Protein AF-A0A3B8WQ55-F1 (afdb_monomer_lite)

pLDDT: mean 83.88, std 18.34, range [36.56, 98.06]

Organism: Marinobacter nauticus (NCBI:txid2743)

Foldseek 3Di:
DDDDDDDPPPVVVVVVVVVVVVVVVVVVVVVQVVCQVVVVQKDWDWAFDADPVVRDGPGTDIDIDGNRPPPD

Radius of gyration: 22.3 Å; chains: 1; bounding box: 36×26×66 Å

Sequence (72 aa):
MALAKQTGHNHFQFYVASIDKEIRERKQMEKDLAQALANHEFHLVYQPQINLETRRVIGAEALLRWEHPEHG

Structure (mmCIF, N/CA/C/O backbone):
data_AF-A0A3B8WQ55-F1
#
_entry.id   AF-A0A3B8WQ55-F1
#
loop_
_atom_site.group_PDB
_atom_site.id
_atom_site.type_symbol
_atom_site.label_atom_id
_atom_site.label_alt_id
_atom_site.label_comp_id
_atom_site.label_asym_id
_atom_site.label_entity_id
_atom_site.label_seq_id
_atom_site.pdbx_PDB_ins_code
_atom_site.Cartn_x
_atom_site.Cartn_y
_atom_site.Cartn_z
_atom_site.occupancy
_atom_site.B_iso_or_equiv
_atom_site.auth_seq_id
_atom_site.auth_comp_id
_atom_site.auth_asym_id
_atom_site.auth_atom_id
_atom_site.pdbx_PDB_model_num
ATOM 1 N N . MET A 1 1 ? -7.737 3.631 39.064 1.00 36.56 1 MET A N 1
ATOM 2 C CA . MET A 1 1 ? -7.052 3.989 40.323 1.00 36.56 1 MET A CA 1
ATOM 3 C C . MET A 1 1 ? -6.460 5.370 40.154 1.00 36.56 1 MET A C 1
ATOM 5 O O . MET A 1 1 ? -5.635 5.564 39.272 1.00 36.56 1 MET A O 1
ATOM 9 N N . ALA A 1 2 ? -6.967 6.329 40.924 1.00 46.50 2 ALA A N 1
ATOM 10 C CA . ALA A 1 2 ? -6.480 7.698 40.929 1.00 46.50 2 ALA A CA 1
ATOM 11 C C . ALA A 1 2 ? -5.081 7.741 41.547 1.00 46.50 2 ALA A C 1
ATOM 13 O O . ALA A 1 2 ? -4.898 7.246 42.658 1.00 46.50 2 ALA A O 1
ATOM 14 N N . LEU A 1 3 ? -4.127 8.374 40.866 1.00 42.41 3 LEU A N 1
ATOM 15 C CA . LEU A 1 3 ? -2.936 8.877 41.536 1.00 42.41 3 LEU A CA 1
ATOM 16 C C . LEU A 1 3 ? -2.930 10.400 41.463 1.00 42.41 3 LEU A C 1
ATOM 18 O O . LEU A 1 3 ? -2.418 11.028 40.541 1.00 42.41 3 LEU A O 1
ATOM 22 N N . ALA A 1 4 ? -3.550 10.979 42.484 1.00 51.88 4 ALA A N 1
ATOM 23 C CA . ALA A 1 4 ? -3.292 12.334 42.907 1.00 51.88 4 ALA A CA 1
ATOM 24 C C . ALA A 1 4 ? -1.864 12.425 43.467 1.00 51.88 4 ALA A C 1
ATOM 26 O O . ALA A 1 4 ? -1.517 11.659 44.365 1.00 51.88 4 ALA A O 1
ATOM 27 N N . LYS A 1 5 ? -1.080 13.395 42.981 1.00 41.78 5 LYS A N 1
ATOM 28 C CA . LYS A 1 5 ? -0.255 14.299 43.808 1.00 41.78 5 LYS A CA 1
ATOM 29 C C . LYS A 1 5 ? 0.372 15.401 42.946 1.00 41.78 5 LYS A C 1
ATOM 31 O O . LYS A 1 5 ? 1.386 15.224 42.289 1.00 41.78 5 LYS A O 1
ATOM 36 N N . GLN A 1 6 ? -0.348 16.521 42.911 1.00 52.62 6 GLN A N 1
ATOM 37 C CA . GLN A 1 6 ? 0.148 17.891 43.092 1.00 52.62 6 GLN A CA 1
ATOM 38 C C . GLN A 1 6 ? 1.672 18.101 42.940 1.00 52.62 6 GLN A C 1
ATOM 40 O O . GLN A 1 6 ? 2.377 17.895 43.919 1.00 52.62 6 GLN A O 1
ATOM 45 N N . THR A 1 7 ? 2.128 18.566 41.762 1.00 45.56 7 THR A N 1
ATOM 46 C CA . THR A 1 7 ? 3.306 19.470 41.547 1.00 45.56 7 THR A CA 1
ATOM 47 C C . THR A 1 7 ? 3.659 19.734 40.064 1.00 45.56 7 THR A C 1
ATOM 49 O O . THR A 1 7 ? 4.718 20.272 39.764 1.00 45.56 7 THR A O 1
ATOM 52 N N . GLY A 1 8 ? 2.770 19.439 39.106 1.00 47.19 8 GLY A N 1
ATOM 53 C CA . GLY A 1 8 ? 3.012 19.710 37.672 1.00 47.19 8 GLY A CA 1
ATOM 54 C C . GLY A 1 8 ? 1.737 19.743 36.826 1.00 47.19 8 GLY A C 1
ATOM 55 O O . GLY A 1 8 ? 1.733 19.317 35.673 1.00 47.19 8 GLY A O 1
ATOM 56 N N . HIS A 1 9 ? 0.633 20.184 37.440 1.00 51.72 9 HIS A N 1
ATOM 57 C CA . HIS A 1 9 ? -0.746 19.871 37.043 1.00 51.72 9 HIS A CA 1
ATOM 58 C C . HIS A 1 9 ? -1.090 20.209 35.587 1.00 51.72 9 HIS A C 1
ATOM 60 O O . HIS A 1 9 ? -1.754 19.416 34.932 1.00 51.72 9 HIS A O 1
ATOM 66 N N . ASN A 1 10 ? -0.586 21.325 35.054 1.00 52.47 10 ASN A N 1
ATOM 67 C CA . ASN A 1 10 ? -0.914 21.725 33.689 1.00 52.47 10 ASN A CA 1
ATOM 68 C C . ASN A 1 10 ? -0.261 20.783 32.661 1.00 52.47 10 ASN A C 1
ATOM 70 O O . ASN A 1 10 ? -0.947 20.184 31.842 1.00 52.47 10 ASN A O 1
ATOM 74 N N . HIS A 1 11 ? 1.057 20.576 32.743 1.00 54.22 11 HIS A N 1
ATOM 75 C CA . HIS A 1 11 ? 1.796 19.790 31.746 1.00 54.22 11 HIS A CA 1
ATOM 76 C C . HIS A 1 11 ? 1.413 18.306 31.745 1.00 54.22 11 HIS A C 1
ATOM 78 O O . HIS A 1 11 ? 1.235 17.724 30.681 1.00 54.22 11 HIS A O 1
ATOM 84 N N . PHE A 1 12 ? 1.242 17.698 32.922 1.00 59.91 12 PHE A N 1
ATOM 85 C CA . PHE A 1 12 ? 0.865 16.286 33.011 1.00 59.91 12 PHE A CA 1
ATOM 86 C C . PHE A 1 12 ? -0.569 16.040 32.525 1.00 59.91 12 PHE A C 1
ATOM 88 O O . PHE A 1 12 ? -0.818 15.052 31.846 1.00 59.91 12 PHE A O 1
ATOM 95 N N . GLN A 1 13 ? -1.510 16.943 32.812 1.00 58.53 13 GLN A N 1
ATOM 96 C CA . GLN A 1 13 ? -2.887 16.803 32.337 1.00 58.53 13 GLN A CA 1
ATOM 97 C C . GLN A 1 13 ? -2.989 16.980 30.817 1.00 58.53 13 GLN A C 1
ATOM 99 O O . GLN A 1 13 ? -3.697 16.208 30.173 1.00 58.53 13 GLN A O 1
ATOM 104 N N . PHE A 1 14 ? -2.245 17.929 30.232 1.00 60.22 14 PHE A N 1
ATOM 105 C CA . PHE A 1 14 ? -2.128 18.042 28.774 1.00 60.22 14 PHE A CA 1
ATOM 106 C C . PHE A 1 14 ? -1.488 16.795 28.158 1.00 60.22 14 PHE A C 1
ATOM 108 O O . PHE A 1 14 ? -2.005 16.297 27.165 1.00 60.22 14 PHE A O 1
ATOM 115 N N . TYR A 1 15 ? -0.432 16.256 28.775 1.00 63.38 15 TYR A N 1
ATOM 116 C CA . TYR A 1 15 ? 0.239 15.034 28.326 1.00 63.38 15 TYR A CA 1
ATOM 117 C C . TYR A 1 15 ? -0.673 13.796 28.385 1.00 63.38 15 TYR A C 1
ATOM 119 O O . TYR A 1 15 ? -0.727 13.011 27.442 1.00 63.38 15 TYR A O 1
ATOM 127 N N . VAL A 1 16 ? -1.451 13.632 29.459 1.00 73.81 16 VAL A N 1
ATOM 128 C CA . VAL A 1 16 ? -2.427 12.537 29.579 1.00 73.81 16 VAL A CA 1
ATOM 129 C C . VAL A 1 16 ? -3.557 12.704 28.565 1.00 73.81 16 VAL A C 1
ATOM 131 O O . VAL A 1 16 ? -3.906 11.746 27.884 1.00 73.81 16 VAL A O 1
ATOM 134 N N . ALA A 1 17 ? -4.086 13.917 28.395 1.00 73.00 17 ALA A N 1
ATOM 135 C CA . ALA A 1 17 ? -5.126 14.181 27.405 1.00 73.00 17 ALA A CA 1
ATOM 136 C C . ALA A 1 17 ? -4.637 13.957 25.962 1.00 73.00 17 ALA A C 1
ATOM 138 O O . ALA A 1 17 ? -5.404 13.456 25.135 1.00 73.00 17 ALA A O 1
ATOM 139 N N . SER A 1 18 ? -3.378 14.297 25.656 1.00 74.06 18 SER A N 1
ATOM 140 C CA . SER A 1 18 ? -2.778 14.035 24.345 1.00 74.06 18 SER A CA 1
ATOM 141 C C . SER A 1 18 ? -2.559 12.545 24.107 1.00 74.06 18 SER A C 1
ATOM 143 O O . SER A 1 18 ? -2.913 12.063 23.036 1.00 74.06 18 SER A O 1
ATOM 145 N N . ILE A 1 19 ? -2.078 11.801 25.111 1.00 79.88 19 ILE A N 1
ATOM 146 C CA . ILE A 1 19 ? -1.943 10.337 25.023 1.00 79.88 19 ILE A CA 1
ATOM 147 C C . ILE A 1 19 ? -3.307 9.684 24.806 1.00 79.88 19 ILE A C 1
ATOM 149 O O . ILE A 1 19 ? -3.471 8.847 23.923 1.00 79.88 19 ILE A O 1
ATOM 153 N N . ASP A 1 20 ? -4.311 10.090 25.578 1.00 84.44 20 ASP A N 1
ATOM 154 C CA . ASP A 1 20 ? -5.666 9.565 25.451 1.00 84.44 20 ASP A CA 1
ATOM 155 C C . ASP A 1 20 ? -6.257 9.841 24.063 1.00 84.44 20 ASP A C 1
ATOM 157 O O . ASP A 1 20 ? -7.008 9.021 23.530 1.00 84.44 20 ASP A O 1
ATOM 161 N N . LYS A 1 21 ? -5.942 11.000 23.470 1.00 86.31 21 LYS A N 1
ATOM 162 C CA . LYS A 1 21 ? -6.365 11.348 22.112 1.00 86.31 21 LYS A CA 1
ATOM 163 C C . LYS A 1 21 ? -5.681 10.456 21.074 1.00 86.31 21 LYS A C 1
ATOM 165 O O . LYS A 1 21 ? -6.388 9.866 20.266 1.00 86.31 21 LYS A O 1
ATOM 170 N N . GLU A 1 22 ? -4.367 10.288 21.151 1.00 87.81 22 GLU A N 1
ATOM 171 C CA . GLU A 1 22 ? -3.598 9.446 20.226 1.00 87.81 22 GLU A CA 1
ATOM 172 C C . GLU A 1 22 ? -4.040 7.974 20.288 1.00 87.81 22 GLU A C 1
ATOM 174 O O . GLU A 1 22 ? -4.243 7.325 19.262 1.00 87.81 22 GLU A O 1
ATOM 179 N N . ILE A 1 23 ? -4.297 7.453 21.495 1.00 89.44 23 ILE A N 1
ATOM 180 C CA . ILE A 1 23 ? -4.838 6.099 21.681 1.00 89.44 23 ILE A CA 1
ATOM 181 C C . ILE A 1 23 ? -6.214 5.963 21.021 1.00 89.44 23 ILE A C 1
ATOM 183 O O . ILE A 1 23 ? -6.503 4.929 20.414 1.00 89.44 23 ILE A O 1
ATOM 187 N N . ARG A 1 24 ? -7.082 6.975 21.147 1.00 89.88 24 ARG A N 1
ATOM 188 C CA . ARG A 1 24 ? -8.406 6.964 20.507 1.00 89.88 24 ARG A CA 1
ATOM 189 C C . ARG A 1 24 ? -8.299 7.011 18.987 1.00 89.88 24 ARG A C 1
ATOM 191 O O . ARG A 1 24 ? -8.951 6.201 18.339 1.00 89.88 24 ARG A O 1
ATOM 198 N N . GLU A 1 25 ? -7.475 7.899 18.440 1.00 90.50 25 GLU A N 1
ATOM 199 C CA . GLU A 1 25 ? -7.261 8.028 16.991 1.00 90.50 25 GLU A CA 1
ATOM 200 C C . GLU A 1 25 ? -6.710 6.732 16.395 1.00 90.50 25 GLU A C 1
ATOM 202 O O . GLU A 1 25 ? -7.232 6.238 15.399 1.00 90.50 25 GLU A O 1
ATOM 207 N N . ARG A 1 26 ? -5.736 6.103 17.060 1.00 91.12 26 ARG A N 1
ATOM 208 C CA . ARG A 1 26 ? -5.200 4.812 16.623 1.00 91.12 26 ARG A CA 1
ATOM 209 C C . ARG A 1 26 ? -6.250 3.702 16.644 1.00 91.12 26 ARG A C 1
ATOM 211 O O . ARG A 1 26 ? -6.354 2.949 15.683 1.00 91.12 26 ARG A O 1
ATOM 218 N N . LYS A 1 27 ? -7.040 3.596 17.719 1.00 92.25 27 LYS A N 1
ATOM 219 C CA . LYS A 1 27 ? -8.130 2.605 17.800 1.00 92.25 27 LYS A CA 1
ATOM 220 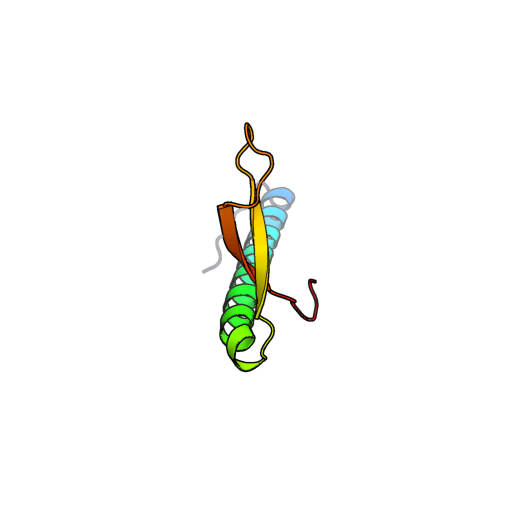C C . LYS A 1 27 ? -9.192 2.828 16.730 1.00 92.25 27 LYS A C 1
ATOM 222 O O . LYS A 1 27 ? -9.744 1.859 16.217 1.00 92.25 27 LYS A O 1
ATOM 227 N N . GLN A 1 28 ? -9.493 4.088 16.429 1.00 92.56 28 GLN A N 1
ATOM 228 C CA . GLN A 1 28 ? -10.431 4.447 15.376 1.00 92.56 28 GLN A CA 1
ATOM 229 C C . GLN A 1 28 ? -9.880 4.011 14.013 1.00 92.56 28 GLN A C 1
ATOM 231 O O . GLN A 1 28 ? -10.530 3.231 13.331 1.00 92.56 28 GLN A O 1
ATOM 236 N N . MET A 1 29 ? -8.623 4.342 13.706 1.00 92.56 29 MET A N 1
ATOM 237 C CA . MET A 1 29 ? -7.955 3.905 12.477 1.00 92.56 29 MET A CA 1
ATOM 238 C C . MET A 1 29 ? -7.900 2.376 12.326 1.00 92.56 29 MET A C 1
ATOM 240 O O . MET A 1 29 ? -8.141 1.859 11.241 1.00 92.56 29 MET A O 1
ATOM 244 N N . GLU A 1 30 ? -7.623 1.629 13.400 1.00 93.38 30 GLU A N 1
ATOM 245 C CA . GLU A 1 30 ? -7.659 0.156 13.381 1.00 93.38 30 GLU A CA 1
ATOM 246 C C . GLU A 1 30 ? -9.061 -0.379 13.050 1.00 93.38 30 GLU A C 1
ATOM 248 O O . GL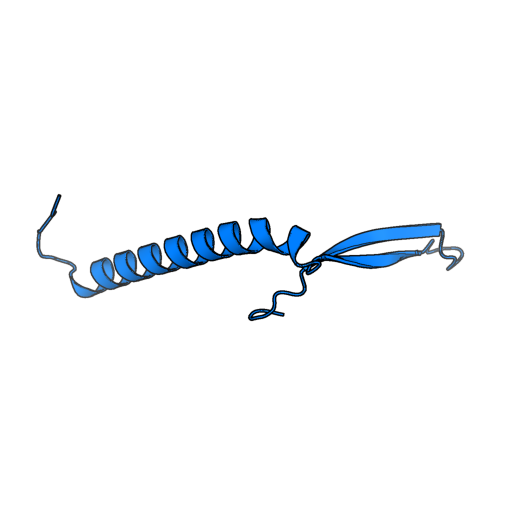U A 1 30 ? -9.205 -1.336 12.284 1.00 93.38 30 GLU A O 1
ATOM 253 N N . LYS A 1 31 ? -10.103 0.249 13.605 1.00 93.00 31 LYS A N 1
ATOM 254 C CA . LYS A 1 31 ? -11.496 -0.094 13.318 1.00 93.00 31 LYS A CA 1
ATOM 255 C C . LYS A 1 31 ? -11.858 0.220 11.864 1.00 93.00 31 LYS A C 1
ATOM 257 O O . LYS A 1 31 ? -12.504 -0.612 11.228 1.00 93.00 31 LYS A O 1
ATOM 262 N N . ASP A 1 32 ? -11.440 1.371 11.356 1.00 94.06 32 ASP A N 1
ATOM 263 C CA . ASP A 1 32 ? -11.747 1.818 9.996 1.00 94.06 32 ASP A CA 1
ATOM 264 C C . ASP A 1 32 ? -11.036 0.937 8.964 1.00 94.06 32 ASP A C 1
ATOM 266 O O . ASP A 1 32 ? -11.677 0.426 8.049 1.00 94.06 32 ASP A O 1
ATOM 270 N N . LEU A 1 33 ? -9.761 0.595 9.190 1.00 93.94 33 LEU A N 1
ATOM 271 C CA . LEU A 1 33 ? -9.020 -0.369 8.365 1.00 93.94 33 LEU A CA 1
ATOM 272 C C . LEU A 1 33 ? -9.716 -1.734 8.278 1.00 93.94 33 LEU A C 1
ATOM 274 O O . LEU A 1 33 ? -9.727 -2.359 7.217 1.00 93.94 33 LEU A O 1
ATOM 278 N N . ALA A 1 34 ? -10.305 -2.207 9.381 1.00 94.25 34 ALA A N 1
ATOM 279 C CA . ALA A 1 34 ? -11.024 -3.479 9.400 1.00 94.25 34 ALA A CA 1
ATOM 280 C C . ALA A 1 34 ? -12.288 -3.462 8.517 1.00 94.25 34 ALA A C 1
ATOM 282 O O . ALA A 1 34 ? -12.716 -4.516 8.046 1.00 94.25 34 ALA A O 1
ATOM 283 N N . GLN A 1 35 ? -12.883 -2.287 8.287 1.00 95.06 35 GLN A N 1
ATOM 284 C CA . GLN A 1 35 ? -14.060 -2.105 7.428 1.00 95.06 35 GLN A CA 1
ATOM 285 C C . GLN A 1 35 ? -13.698 -1.693 5.997 1.00 95.06 35 GLN A C 1
ATOM 287 O O . GLN A 1 35 ? -14.421 -2.059 5.072 1.00 95.06 35 GLN A O 1
ATOM 292 N N . ALA A 1 36 ? -12.562 -1.027 5.796 1.00 95.31 36 ALA A N 1
ATOM 293 C CA . ALA A 1 36 ? -12.127 -0.471 4.516 1.00 95.31 36 ALA A CA 1
ATOM 294 C C . ALA A 1 36 ? -12.127 -1.491 3.365 1.00 95.31 36 ALA A C 1
ATOM 296 O O . ALA A 1 36 ? -12.530 -1.175 2.245 1.00 95.31 36 ALA A O 1
ATOM 297 N N .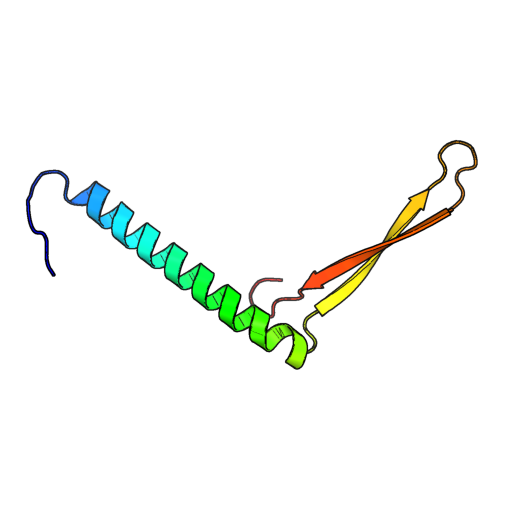 LEU A 1 37 ? -11.751 -2.748 3.638 1.00 92.00 37 LEU A N 1
ATOM 298 C CA . LEU A 1 37 ? -11.797 -3.809 2.627 1.00 92.00 37 LEU A CA 1
ATOM 299 C C . LEU A 1 37 ? -13.234 -4.152 2.207 1.00 92.00 37 LEU A C 1
ATOM 301 O O . LEU A 1 37 ? -13.505 -4.294 1.019 1.00 92.00 37 LEU A O 1
ATOM 305 N N . ALA A 1 38 ? -14.152 -4.272 3.167 1.00 95.31 38 ALA A N 1
ATOM 306 C CA . ALA A 1 38 ? -15.560 -4.556 2.888 1.00 95.31 38 ALA A CA 1
ATOM 307 C C . ALA A 1 38 ? -16.252 -3.372 2.191 1.00 95.31 38 ALA A C 1
ATOM 309 O O . ALA A 1 38 ? -17.119 -3.567 1.337 1.00 95.31 38 ALA A O 1
ATOM 310 N N . ASN A 1 39 ? -15.825 -2.152 2.513 1.00 96.31 39 ASN A N 1
ATOM 311 C CA . ASN A 1 39 ? -16.336 -0.913 1.935 1.00 96.31 39 ASN A CA 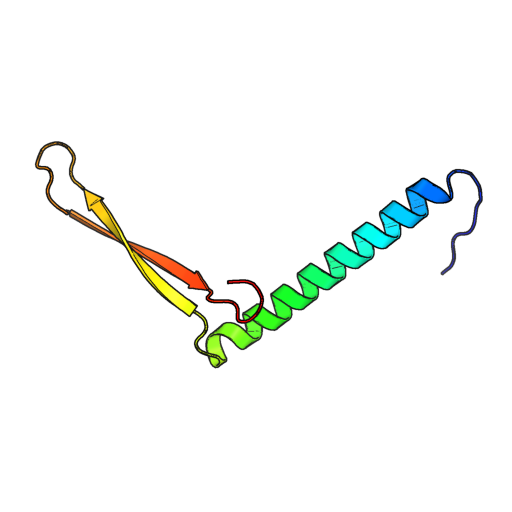1
ATOM 312 C C . ASN A 1 39 ? -15.718 -0.567 0.570 1.00 96.31 39 ASN A C 1
ATOM 314 O O . ASN A 1 39 ? -16.134 0.411 -0.040 1.00 96.31 39 ASN A O 1
ATOM 318 N N . HIS A 1 40 ? -14.780 -1.375 0.062 1.00 94.69 40 HIS A N 1
ATOM 319 C CA . HIS A 1 40 ? -14.080 -1.136 -1.208 1.00 94.69 40 HIS A CA 1
ATOM 320 C C . HIS A 1 40 ? -13.297 0.190 -1.239 1.00 94.69 40 HIS A C 1
ATOM 322 O O . HIS A 1 40 ? -13.159 0.816 -2.285 1.00 94.69 40 HIS A O 1
ATOM 328 N N . GLU A 1 41 ? -12.746 0.598 -0.097 1.00 96.94 41 GLU A N 1
ATOM 329 C CA . GLU A 1 41 ? -11.983 1.847 0.052 1.00 96.94 41 GLU A CA 1
ATOM 330 C C . GLU A 1 41 ? -10.507 1.687 -0.350 1.00 96.94 41 GLU A C 1
ATOM 332 O O . GLU A 1 41 ? -9.760 2.661 -0.423 1.00 96.94 41 GLU A O 1
ATOM 337 N N . PHE A 1 42 ? -10.055 0.458 -0.613 1.00 97.12 42 PHE A N 1
ATOM 338 C CA . PHE A 1 42 ? -8.705 0.204 -1.101 1.00 97.12 42 PHE A CA 1
ATOM 339 C C . PHE A 1 42 ? -8.660 0.111 -2.623 1.00 97.12 42 PHE A C 1
ATOM 341 O O . PHE A 1 42 ? -9.399 -0.659 -3.237 1.00 97.12 42 PHE A O 1
ATOM 348 N N . HIS A 1 43 ? -7.706 0.812 -3.227 1.00 96.31 43 HIS A N 1
ATOM 349 C CA . HIS A 1 43 ? -7.411 0.713 -4.651 1.00 96.31 43 HIS A CA 1
ATOM 350 C C . HIS A 1 43 ? -5.906 0.577 -4.895 1.00 96.31 43 HIS A C 1
ATOM 352 O O . HIS A 1 43 ? -5.076 0.962 -4.072 1.00 96.31 43 HIS A O 1
ATOM 358 N N . LEU A 1 44 ? -5.540 -0.005 -6.036 1.00 97.44 44 LEU A N 1
ATOM 359 C CA . LEU A 1 44 ? -4.146 -0.121 -6.457 1.00 97.44 44 LEU A CA 1
ATOM 360 C C . LEU A 1 44 ? -3.798 1.004 -7.425 1.00 97.44 44 LEU A C 1
ATOM 362 O O . LEU A 1 44 ? -4.502 1.231 -8.408 1.00 97.44 44 LEU A O 1
ATOM 366 N N . VAL A 1 45 ? -2.664 1.650 -7.178 1.00 97.94 45 VAL A N 1
ATOM 367 C CA . VAL A 1 45 ? -1.985 2.499 -8.160 1.00 97.94 45 VAL A CA 1
ATOM 368 C C . VAL A 1 45 ? -0.701 1.816 -8.611 1.00 97.94 45 VAL A C 1
ATOM 370 O O . VAL A 1 45 ? -0.130 1.005 -7.883 1.00 97.94 45 VAL A O 1
ATOM 373 N N . TYR A 1 46 ? -0.245 2.134 -9.819 1.00 98.00 46 TYR A N 1
ATOM 374 C CA . TYR A 1 46 ? 0.930 1.500 -10.411 1.00 98.00 46 TYR A CA 1
ATOM 375 C C . TYR A 1 46 ? 2.003 2.540 -10.702 1.00 98.00 46 TYR A C 1
ATOM 377 O O . TYR A 1 46 ? 1.767 3.489 -11.451 1.00 98.00 46 TYR A O 1
ATOM 385 N N . GLN A 1 47 ? 3.189 2.353 -10.128 1.00 98.00 47 GLN A N 1
ATOM 386 C CA . GLN A 1 47 ? 4.342 3.201 -10.399 1.00 98.00 47 GLN A CA 1
ATOM 387 C C . GLN A 1 47 ? 5.256 2.523 -11.428 1.00 98.00 47 GLN A C 1
ATOM 389 O O . GLN A 1 47 ? 5.754 1.428 -11.163 1.00 98.00 47 GLN A O 1
ATOM 394 N N . PRO A 1 48 ? 5.507 3.132 -12.600 1.00 97.00 48 PRO A N 1
ATOM 395 C CA . PRO A 1 48 ? 6.347 2.521 -13.620 1.00 97.00 48 PRO A CA 1
ATOM 396 C C . PRO A 1 48 ? 7.814 2.492 -13.182 1.00 97.00 48 PRO A C 1
ATOM 398 O O . PRO A 1 48 ? 8.363 3.489 -12.714 1.00 97.00 48 PRO A O 1
ATOM 401 N N . GLN A 1 49 ? 8.471 1.358 -13.409 1.00 98.00 49 GLN A N 1
ATOM 402 C CA . GLN A 1 49 ? 9.915 1.211 -13.275 1.00 98.00 49 GLN A CA 1
ATOM 403 C C . GLN A 1 49 ? 10.559 1.395 -14.648 1.00 98.00 49 GLN A C 1
ATOM 405 O O . GLN A 1 49 ? 10.201 0.716 -15.615 1.00 98.00 49 GLN A O 1
ATOM 410 N N . ILE A 1 50 ? 11.497 2.338 -14.739 1.00 97.81 50 ILE A N 1
ATOM 411 C CA . ILE A 1 50 ? 12.125 2.744 -15.997 1.00 97.81 50 ILE A CA 1
ATOM 412 C C . ILE A 1 50 ? 13.573 2.267 -16.022 1.00 97.81 50 ILE A C 1
ATOM 414 O O . ILE A 1 50 ? 14.351 2.566 -15.117 1.00 97.81 50 ILE A O 1
ATOM 418 N N . ASN A 1 51 ? 13.962 1.572 -17.089 1.00 97.75 51 ASN A N 1
ATOM 419 C CA . ASN A 1 51 ? 15.373 1.343 -17.372 1.00 97.75 51 ASN A CA 1
ATOM 420 C C . ASN A 1 51 ? 16.007 2.666 -17.829 1.00 97.75 51 ASN A C 1
ATOM 422 O O . ASN A 1 51 ? 15.581 3.246 -18.828 1.00 97.75 51 ASN A O 1
ATOM 426 N N . LEU A 1 52 ? 17.016 3.149 -17.103 1.00 96.19 52 LEU A N 1
ATOM 427 C CA . LEU A 1 52 ? 17.573 4.489 -17.315 1.00 96.19 52 LEU A CA 1
ATOM 428 C C . LEU A 1 52 ? 18.378 4.630 -18.615 1.00 96.19 52 LEU A C 1
ATOM 430 O O . LEU A 1 52 ? 18.401 5.714 -19.196 1.00 96.19 52 LEU A O 1
ATOM 434 N N . GLU A 1 53 ? 18.993 3.550 -19.097 1.00 97.56 53 GLU A N 1
ATOM 435 C CA . GLU A 1 53 ? 19.782 3.552 -20.335 1.00 97.56 53 GLU A CA 1
ATOM 436 C C . GLU A 1 53 ? 18.882 3.586 -21.575 1.00 97.56 53 GLU A C 1
ATOM 438 O O . GLU A 1 53 ? 19.082 4.374 -22.495 1.00 97.56 53 GLU A O 1
ATOM 443 N N . THR A 1 54 ? 17.848 2.744 -21.584 1.00 96.75 54 THR A N 1
ATOM 444 C CA . THR A 1 54 ? 16.941 2.568 -22.730 1.00 96.75 54 THR A CA 1
ATOM 445 C C . THR A 1 54 ? 15.702 3.460 -22.663 1.00 96.75 54 THR A C 1
ATOM 447 O O . THR A 1 54 ? 14.974 3.567 -23.650 1.00 96.75 54 THR A O 1
ATOM 450 N N . ARG A 1 55 ? 15.437 4.079 -21.503 1.00 95.69 55 ARG A N 1
ATOM 451 C CA . ARG A 1 55 ? 14.219 4.841 -21.166 1.00 95.69 55 ARG A CA 1
ATOM 452 C C . ARG A 1 55 ? 12.914 4.063 -21.350 1.00 95.69 55 ARG A C 1
ATOM 454 O O . ARG A 1 55 ? 11.847 4.661 -21.473 1.00 95.69 55 ARG A O 1
ATOM 461 N N . ARG A 1 56 ? 12.978 2.732 -21.379 1.00 97.56 56 ARG A N 1
ATOM 462 C CA . ARG A 1 56 ? 11.800 1.870 -21.522 1.00 97.56 56 ARG A CA 1
ATOM 463 C C . ARG A 1 56 ? 11.233 1.495 -20.162 1.00 97.56 56 ARG A C 1
ATOM 465 O O . ARG A 1 56 ? 11.977 1.306 -19.200 1.00 97.56 56 ARG A O 1
ATOM 472 N N . VAL A 1 57 ? 9.911 1.347 -20.113 1.00 97.00 57 VAL A N 1
ATOM 473 C CA . VAL A 1 57 ? 9.223 0.725 -18.979 1.00 97.00 57 VAL A CA 1
ATOM 474 C C . VAL A 1 57 ? 9.625 -0.746 -18.934 1.00 97.00 57 VAL A C 1
ATOM 476 O O . VAL A 1 57 ? 9.489 -1.451 -19.933 1.00 97.00 57 VAL A O 1
ATOM 479 N N . ILE A 1 58 ? 10.138 -1.194 -17.791 1.00 97.19 58 ILE A N 1
ATOM 480 C CA . ILE A 1 58 ? 10.547 -2.590 -17.559 1.00 97.19 58 ILE A CA 1
ATOM 481 C C . ILE A 1 58 ? 9.633 -3.322 -16.577 1.00 97.19 58 ILE A C 1
ATOM 483 O O . ILE A 1 58 ? 9.712 -4.539 -16.452 1.00 97.19 58 ILE A O 1
ATOM 487 N N . GLY A 1 59 ? 8.750 -2.589 -15.907 1.00 97.19 59 GLY A N 1
ATOM 488 C CA . GLY A 1 59 ? 7.793 -3.131 -14.958 1.00 97.19 59 GLY A CA 1
ATOM 489 C C . GLY A 1 59 ? 6.978 -2.022 -14.310 1.00 97.19 59 GLY A C 1
ATOM 490 O O . GLY A 1 59 ? 7.137 -0.843 -14.639 1.00 97.19 59 GLY A O 1
ATOM 491 N N . ALA A 1 60 ? 6.117 -2.404 -13.376 1.00 97.69 60 ALA A N 1
ATOM 492 C CA . ALA A 1 60 ? 5.405 -1.470 -12.523 1.00 97.69 60 ALA A CA 1
ATOM 493 C C . ALA A 1 60 ? 5.287 -2.035 -11.106 1.00 97.69 60 ALA A C 1
ATOM 495 O O . ALA A 1 60 ? 4.988 -3.215 -10.926 1.00 97.69 60 ALA A O 1
ATOM 496 N N . GLU A 1 61 ? 5.515 -1.185 -10.114 1.00 98.06 61 GLU A N 1
ATOM 497 C CA . GLU A 1 61 ? 5.252 -1.486 -8.713 1.00 98.06 61 GLU A CA 1
ATOM 498 C C . GLU A 1 61 ? 3.773 -1.241 -8.413 1.00 98.06 61 GLU A C 1
ATOM 500 O O . GLU A 1 61 ? 3.241 -0.177 -8.734 1.00 98.06 61 GLU A O 1
ATOM 505 N N . ALA A 1 62 ? 3.109 -2.231 -7.817 1.00 97.69 62 ALA A N 1
ATOM 506 C CA . ALA A 1 62 ? 1.735 -2.102 -7.352 1.00 97.69 62 ALA A CA 1
ATOM 507 C C . ALA A 1 62 ? 1.733 -1.530 -5.931 1.00 97.69 62 ALA A C 1
ATOM 509 O O . ALA A 1 62 ? 2.299 -2.121 -5.012 1.00 97.69 62 ALA A O 1
ATOM 510 N N . LEU A 1 63 ? 1.082 -0.386 -5.751 1.00 98.06 63 LEU A N 1
ATOM 511 C CA . LEU A 1 63 ? 1.015 0.339 -4.490 1.00 98.06 63 LEU A CA 1
ATOM 512 C C . LEU A 1 63 ? -0.438 0.393 -4.025 1.00 98.06 63 LEU A C 1
ATOM 514 O O . LEU A 1 63 ? -1.296 0.946 -4.713 1.00 98.06 63 LEU A O 1
ATOM 518 N N . LEU A 1 64 ? -0.711 -0.155 -2.841 1.00 96.56 64 LEU A N 1
ATOM 519 C CA . LEU A 1 64 ? -2.025 -0.034 -2.218 1.00 96.56 64 LEU A CA 1
ATOM 520 C C . LEU A 1 64 ? -2.247 1.406 -1.744 1.00 96.56 64 LEU A C 1
ATOM 522 O O . LEU A 1 64 ? -1.356 2.049 -1.174 1.00 96.56 64 LEU A O 1
ATOM 526 N N . ARG A 1 65 ? -3.447 1.911 -1.997 1.00 96.81 65 ARG A N 1
ATOM 527 C CA . ARG A 1 65 ? -3.949 3.195 -1.525 1.00 96.81 65 ARG A CA 1
ATOM 528 C C . ARG A 1 65 ? -5.274 2.968 -0.834 1.00 96.81 65 ARG A C 1
ATOM 530 O O . ARG A 1 65 ? -6.046 2.104 -1.237 1.00 96.81 65 ARG A O 1
ATOM 537 N N . TRP A 1 66 ? -5.488 3.733 0.219 1.00 96.12 66 TRP A N 1
ATOM 538 C CA . TRP A 1 66 ? -6.737 3.780 0.951 1.00 96.12 66 TRP A CA 1
ATOM 539 C C . TRP A 1 66 ? -7.353 5.139 0.673 1.00 96.12 66 TRP A C 1
ATOM 541 O O . TRP A 1 66 ? -6.693 6.140 0.915 1.00 96.12 66 TRP A O 1
ATOM 551 N N . GLU A 1 67 ? -8.556 5.158 0.119 1.00 94.69 67 GLU A N 1
ATOM 552 C CA . GLU A 1 67 ? -9.373 6.357 -0.020 1.00 94.69 67 GLU A CA 1
ATOM 553 C C . GLU A 1 67 ? -10.280 6.439 1.208 1.00 94.69 67 GLU A C 1
ATOM 555 O O . GLU A 1 67 ? -11.388 5.898 1.224 1.00 94.69 67 GLU A O 1
ATOM 560 N N . HIS A 1 68 ? -9.767 7.034 2.287 1.00 92.75 68 HIS A N 1
ATOM 561 C CA . HIS A 1 68 ? -10.511 7.093 3.541 1.00 92.75 68 HIS A CA 1
ATOM 562 C C . HIS A 1 68 ? -11.637 8.132 3.417 1.00 92.75 68 HIS A C 1
ATOM 564 O O . HIS A 1 68 ? -11.343 9.295 3.133 1.00 92.75 68 HIS A O 1
ATOM 570 N N . PRO A 1 69 ? -12.904 7.799 3.723 1.00 86.50 69 PRO A N 1
ATOM 571 C CA . PRO A 1 69 ? -14.044 8.692 3.484 1.00 86.50 69 PRO A CA 1
ATOM 572 C C . PRO A 1 69 ? -13.919 10.063 4.171 1.00 86.50 69 PRO A C 1
ATOM 574 O O . PRO A 1 69 ? -14.351 11.074 3.624 1.0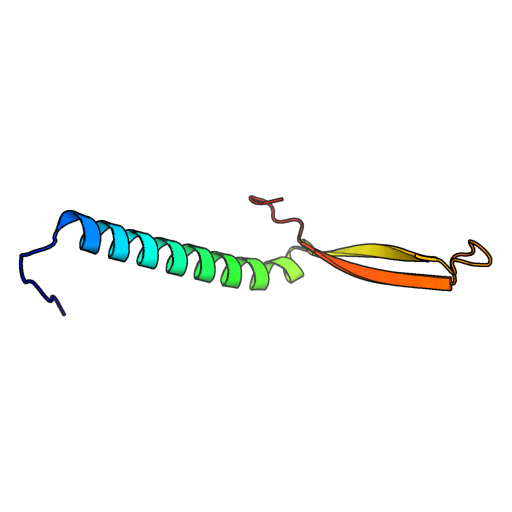0 86.50 69 PRO A O 1
ATOM 577 N N . GLU A 1 70 ? -13.307 10.107 5.357 1.00 88.44 70 GLU A N 1
ATOM 578 C CA . GLU A 1 70 ? -13.069 11.353 6.106 1.00 88.44 70 GLU A CA 1
ATOM 579 C C . GLU A 1 70 ? -11.643 11.929 5.987 1.00 88.44 70 GLU A C 1
ATO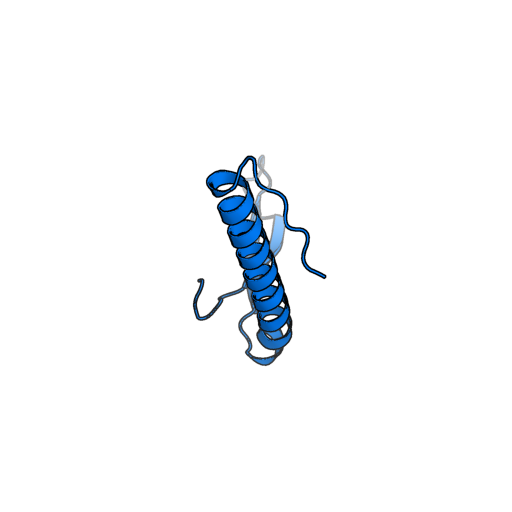M 581 O O . GLU A 1 70 ? -11.434 13.096 6.320 1.00 88.44 70 GLU A O 1
ATOM 586 N N . HIS A 1 71 ? -10.657 11.140 5.542 1.00 83.12 71 HIS A N 1
ATOM 587 C CA . HIS A 1 71 ? -9.234 11.503 5.646 1.00 83.12 71 HIS A CA 1
ATOM 588 C C . HIS A 1 71 ? -8.480 11.550 4.312 1.00 83.12 71 HIS A C 1
ATOM 590 O O . HIS A 1 71 ? -7.367 12.074 4.308 1.00 83.12 71 HIS A O 1
ATOM 596 N N . GLY A 1 72 ? -9.102 11.116 3.208 1.00 65.38 72 GLY A N 1
ATOM 597 C CA . GLY A 1 72 ? -8.550 11.209 1.853 1.00 65.38 72 GLY A CA 1
ATOM 598 C C . GLY A 1 72 ? -7.308 10.362 1.674 1.00 65.38 72 GLY A C 1
ATOM 599 O O . GLY A 1 72 ? -6.222 10.963 1.516 1.00 65.38 72 GLY A O 1
#

Secondary structure (DSSP, 8-state):
------S-HHHHHHHHHHHHHHHHHHHHHHHHHHHHTTTT-EEEEEEEEE-TTT--EEEEEEEEEE--TTT-

InterPro domains:
  IPR001633 EAL domain [PF00563] (31-72)
  IPR001633 EAL domain [PS50883] (26-72)
  IPR035919 EAL domain superfamily [G3DSA:3.20.20.450] (14-72)
  IPR035919 EAL domain superfamily [SSF141868] (30-72)